Protein AF-A0A8S2TH81-F1 (afdb_monomer)

Radius of gyration: 26.14 Å; Cα contacts (8 Å, |Δi|>4): 36; chains: 1; bounding box: 53×35×82 Å

Secondary structure (DSSP, 8-state):
---SPPPHHHHHHHHHHHHHHHHHHHHHHT-TTEEEEEPTTSS-EEEEEHHHHHHHHHHHHHHHT-PPP--SS--TTHHHHHHHHHHHHHHHHHHHHTT-

Mean predicted aligned error: 14.19 Å

Organism: NCBI:txid1234261

Solvent-accessible surface area (backbone atoms only — not comparable to full-atom values): 6132 Å² total; per-residue (Å²): 131,87,90,64,85,74,52,71,69,57,50,55,49,53,55,50,53,53,52,49,53,56,50,52,52,53,51,48,72,76,32,78,58,55,37,81,42,76,42,95,90,52,99,50,70,49,80,44,50,38,67,62,51,50,51,53,51,51,53,49,24,67,76,68,70,62,71,74,84,75,79,85,74,71,57,87,59,49,62,58,50,51,51,53,50,52,53,52,50,53,54,51,53,52,50,60,68,73,75,113

Structure (mmCIF, N/CA/C/O backbone):
data_AF-A0A8S2TH81-F1
#
_entry.id   AF-A0A8S2TH81-F1
#
loop_
_atom_site.group_PDB
_atom_site.id
_atom_site.type_symbol
_atom_site.label_atom_id
_atom_site.label_alt_id
_atom_site.label_comp_id
_atom_site.label_asym_id
_atom_site.label_entity_id
_atom_site.label_seq_id
_atom_site.pdbx_PDB_ins_code
_atom_site.Cartn_x
_atom_site.Cartn_y
_atom_site.Cartn_z
_atom_site.occupancy
_atom_site.B_iso_or_equiv
_atom_site.auth_seq_id
_atom_site.auth_comp_id
_atom_site.auth_asym_id
_atom_site.auth_atom_id
_atom_site.pdbx_PDB_model_num
ATOM 1 N N . LEU A 1 1 ? 4.242 -14.355 -32.873 1.00 48.25 1 LEU A N 1
ATOM 2 C CA . LEU A 1 1 ? 5.298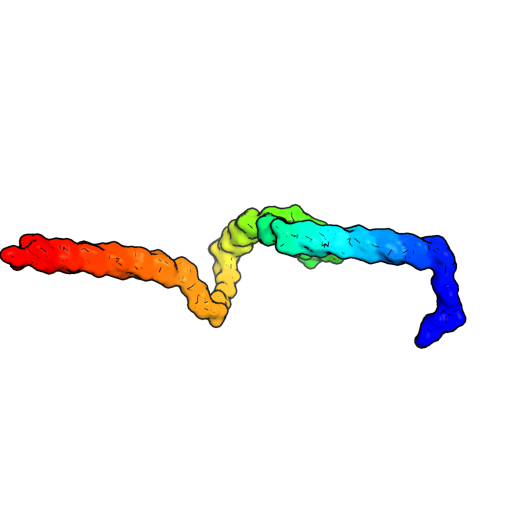 -15.348 -32.553 1.00 48.25 1 LEU A CA 1
ATOM 3 C C . LEU A 1 1 ? 6.664 -14.724 -32.822 1.00 48.25 1 LEU A C 1
ATOM 5 O O . LEU A 1 1 ? 6.982 -14.454 -33.972 1.00 48.25 1 LEU A O 1
ATOM 9 N N . TYR A 1 2 ? 7.424 -14.404 -31.773 1.00 59.06 2 TYR A N 1
ATOM 10 C CA . TYR A 1 2 ? 8.723 -13.728 -31.872 1.00 59.06 2 TYR A CA 1
ATOM 11 C C . TYR A 1 2 ? 9.752 -14.641 -32.567 1.00 59.06 2 TYR A C 1
ATOM 13 O O . TYR A 1 2 ? 10.234 -15.600 -31.976 1.00 59.06 2 TYR A O 1
ATOM 21 N N . LYS A 1 3 ? 10.055 -14.376 -33.846 1.00 62.91 3 LYS A N 1
ATOM 22 C CA . LYS A 1 3 ? 10.840 -15.262 -34.735 1.00 62.91 3 LYS A CA 1
ATOM 23 C C . LYS A 1 3 ? 12.370 -15.189 -34.571 1.00 62.91 3 LYS A C 1
ATOM 25 O O . LYS A 1 3 ? 13.083 -15.801 -35.359 1.00 62.91 3 LYS A O 1
ATOM 30 N N . LYS A 1 4 ? 12.908 -14.464 -33.586 1.00 72.56 4 LYS A N 1
ATOM 31 C CA . LYS A 1 4 ? 14.359 -14.429 -33.321 1.00 72.56 4 LYS A CA 1
ATOM 32 C C . LYS A 1 4 ? 14.631 -14.690 -31.838 1.00 72.56 4 LYS A C 1
ATOM 34 O O . LYS A 1 4 ? 14.017 -14.018 -31.008 1.00 72.56 4 LYS A O 1
ATOM 39 N N . PRO A 1 5 ? 15.526 -15.633 -31.488 1.00 73.44 5 PRO A N 1
ATOM 40 C CA . PRO A 1 5 ? 15.911 -15.843 -30.100 1.00 73.44 5 PRO A CA 1
ATOM 41 C C . PRO A 1 5 ? 16.533 -14.558 -29.536 1.00 73.44 5 PRO A C 1
ATOM 43 O O . PRO A 1 5 ? 17.363 -13.917 -30.184 1.00 73.44 5 PRO A O 1
ATOM 46 N N . LEU A 1 6 ? 16.104 -14.163 -28.333 1.00 75.38 6 LEU A N 1
ATOM 47 C CA . LEU A 1 6 ? 16.692 -13.040 -27.601 1.00 75.38 6 LEU A CA 1
ATOM 48 C C . LEU A 1 6 ? 18.193 -13.280 -27.421 1.00 75.38 6 LEU A C 1
ATOM 50 O O . LEU A 1 6 ? 18.615 -14.382 -27.077 1.00 75.38 6 LEU A O 1
ATOM 54 N N . SER A 1 7 ? 19.003 -12.235 -27.601 1.00 87.81 7 SER A N 1
ATOM 55 C CA . SER A 1 7 ? 20.435 -12.347 -27.327 1.00 87.81 7 SER A CA 1
ATOM 56 C C . SER A 1 7 ? 20.663 -12.778 -25.874 1.00 87.81 7 SER A C 1
ATOM 58 O O . SER A 1 7 ? 19.948 -12.353 -24.959 1.00 87.81 7 SER A O 1
ATOM 60 N N . ASN A 1 8 ? 21.701 -13.585 -25.633 1.00 87.31 8 ASN A N 1
ATOM 61 C CA . ASN A 1 8 ? 22.036 -14.075 -24.290 1.00 87.31 8 ASN A CA 1
ATOM 62 C C . ASN A 1 8 ? 22.157 -12.939 -23.256 1.00 87.31 8 ASN A C 1
ATOM 64 O O . ASN A 1 8 ? 21.804 -13.110 -22.088 1.00 87.31 8 ASN A O 1
ATOM 68 N N . LYS A 1 9 ? 22.618 -11.754 -23.682 1.00 90.69 9 LYS A N 1
ATOM 69 C CA . LYS A 1 9 ? 22.712 -10.552 -22.841 1.00 90.69 9 LYS A CA 1
ATOM 70 C C . LYS A 1 9 ? 21.332 -10.034 -22.418 1.00 90.69 9 LYS A C 1
ATOM 72 O O . LYS A 1 9 ? 21.135 -9.759 -21.234 1.00 90.69 9 LYS A O 1
ATOM 77 N N . LEU A 1 10 ? 20.386 -9.931 -23.353 1.00 89.75 10 LEU A N 1
ATOM 78 C CA . LEU A 1 10 ? 19.018 -9.485 -23.065 1.00 89.75 10 LEU A CA 1
ATOM 79 C C . LEU A 1 10 ? 18.276 -10.497 -22.189 1.00 89.75 10 LEU A C 1
ATOM 81 O O . LEU A 1 10 ? 17.649 -10.103 -21.210 1.00 89.75 10 LEU A O 1
ATOM 85 N N . TYR A 1 11 ? 18.442 -11.794 -22.455 1.00 90.00 11 TYR A N 1
ATOM 86 C CA . TYR A 1 11 ? 17.870 -12.849 -21.617 1.00 90.00 11 TYR A CA 1
ATOM 87 C C . TYR A 1 11 ? 18.377 -12.777 -20.165 1.00 90.00 11 TYR A C 1
ATOM 89 O O . TYR A 1 11 ? 17.592 -12.783 -19.214 1.00 90.00 11 TYR A O 1
ATOM 97 N N . ARG A 1 12 ? 19.697 -12.632 -19.970 1.00 92.44 12 ARG A N 1
ATOM 98 C CA . ARG A 1 12 ? 20.292 -12.468 -18.631 1.00 92.44 12 ARG A CA 1
ATOM 99 C C . ARG A 1 12 ? 19.804 -11.197 -17.932 1.00 92.44 12 ARG A C 1
ATOM 101 O O . ARG A 1 12 ? 19.619 -11.219 -16.716 1.00 92.44 12 ARG A O 1
ATOM 108 N N . ARG A 1 13 ? 19.604 -10.096 -18.666 1.00 93.19 13 ARG A N 1
ATOM 109 C CA . ARG A 1 13 ? 19.036 -8.853 -18.121 1.00 93.19 13 ARG A CA 1
ATOM 110 C C . ARG A 1 13 ? 17.597 -9.064 -17.649 1.00 93.19 13 ARG A C 1
ATOM 112 O O . ARG A 1 13 ? 17.345 -8.854 -16.467 1.00 93.19 13 ARG A O 1
ATOM 119 N N . ALA A 1 14 ? 16.723 -9.586 -18.508 1.00 91.94 14 ALA A N 1
ATOM 120 C CA . ALA A 1 14 ? 15.326 -9.860 -18.169 1.00 91.94 14 ALA A CA 1
ATOM 121 C C . ALA A 1 14 ? 15.202 -10.784 -16.945 1.00 91.94 14 ALA A C 1
ATOM 123 O O . ALA A 1 14 ? 14.427 -10.521 -16.029 1.00 91.94 14 ALA A O 1
ATOM 124 N N . ARG A 1 15 ? 16.037 -11.831 -16.860 1.00 94.69 15 ARG A N 1
ATOM 125 C CA . ARG A 1 15 ? 16.053 -12.735 -15.698 1.00 94.69 15 ARG A CA 1
ATOM 126 C C . ARG A 1 15 ? 16.471 -12.032 -14.400 1.00 94.69 15 ARG A C 1
ATOM 128 O O . ARG A 1 15 ? 15.966 -12.391 -13.337 1.00 94.69 15 ARG A O 1
ATOM 135 N N . ARG A 1 16 ? 17.402 -11.071 -14.452 1.00 94.38 16 ARG A N 1
ATOM 136 C CA . ARG A 1 16 ? 17.814 -10.288 -13.270 1.00 94.38 16 ARG A CA 1
ATOM 137 C C . ARG A 1 16 ? 16.702 -9.352 -12.811 1.00 94.38 16 ARG A C 1
ATOM 139 O O . ARG A 1 16 ? 16.377 -9.374 -11.628 1.00 94.38 16 ARG A O 1
ATOM 146 N N . GLU A 1 17 ? 16.098 -8.616 -13.739 1.00 94.69 17 GLU A N 1
ATOM 147 C CA . GLU A 1 17 ? 14.976 -7.712 -13.453 1.00 94.69 17 GLU A CA 1
ATOM 148 C C . GLU A 1 17 ? 13.790 -8.492 -12.866 1.00 94.69 17 GLU A C 1
ATOM 150 O O . GLU A 1 17 ? 13.288 -8.149 -11.799 1.00 94.69 17 GLU A O 1
ATOM 155 N N . TYR A 1 18 ? 13.437 -9.642 -13.452 1.00 95.12 18 TYR A N 1
ATOM 156 C CA . TYR A 1 18 ? 12.394 -10.520 -12.913 1.00 95.12 18 TYR A CA 1
ATOM 157 C C . TYR A 1 18 ? 12.672 -10.969 -11.469 1.00 95.12 18 TYR A C 1
ATOM 159 O O . TYR A 1 18 ? 11.784 -10.946 -10.615 1.00 95.12 18 TYR A O 1
ATOM 167 N N . LYS A 1 19 ? 13.918 -11.361 -11.163 1.00 95.25 19 LYS A N 1
ATOM 168 C CA . LYS A 1 19 ? 14.304 -11.741 -9.795 1.00 95.25 19 LYS A CA 1
ATOM 169 C C . LYS A 1 19 ? 14.184 -10.570 -8.819 1.00 95.25 19 LYS A C 1
ATOM 171 O O . LYS A 1 19 ? 13.789 -10.797 -7.678 1.00 95.25 19 LYS A O 1
ATOM 176 N N . GLN A 1 20 ? 14.531 -9.354 -9.237 1.00 93.44 20 GLN A N 1
ATOM 177 C CA . GLN A 1 20 ? 14.380 -8.155 -8.408 1.00 93.44 20 GLN A CA 1
ATOM 178 C C . GLN A 1 20 ? 12.905 -7.872 -8.119 1.00 93.44 20 GLN A C 1
ATOM 180 O O . GLN A 1 20 ? 12.544 -7.741 -6.951 1.00 93.44 20 GLN A O 1
ATOM 185 N N . VAL A 1 21 ? 12.047 -7.906 -9.144 1.00 93.19 21 VAL A N 1
ATOM 186 C CA . VAL A 1 21 ? 10.592 -7.745 -8.987 1.00 93.19 21 VAL A CA 1
ATOM 187 C C . VAL A 1 21 ? 10.034 -8.775 -8.007 1.00 93.19 21 VAL A C 1
ATOM 189 O O . VAL A 1 21 ? 9.319 -8.418 -7.075 1.00 93.19 21 VAL A O 1
ATOM 192 N N . LYS A 1 22 ? 10.415 -10.052 -8.140 1.00 95.19 22 LYS A N 1
ATOM 193 C CA . LYS A 1 22 ? 9.956 -11.104 -7.220 1.00 95.19 22 LYS A CA 1
ATOM 194 C C . LYS A 1 22 ? 10.411 -10.898 -5.777 1.00 95.19 22 LYS A C 1
ATOM 196 O O . LYS A 1 22 ? 9.657 -11.223 -4.864 1.00 95.19 22 LYS A O 1
ATOM 201 N N . LYS A 1 23 ? 11.624 -10.386 -5.555 1.00 93.00 23 LYS A N 1
ATOM 202 C CA . LYS A 1 23 ? 12.100 -10.053 -4.205 1.00 93.00 23 LYS A CA 1
ATOM 203 C C . LYS A 1 23 ? 11.299 -8.903 -3.601 1.00 93.00 23 LYS A C 1
ATOM 205 O O . LYS A 1 23 ? 10.874 -9.018 -2.459 1.00 93.00 23 LYS A O 1
ATOM 210 N N . LEU A 1 24 ? 11.058 -7.850 -4.378 1.00 89.12 24 LEU A N 1
ATOM 211 C CA . LEU A 1 24 ? 10.296 -6.685 -3.937 1.00 89.12 24 LEU A CA 1
ATOM 212 C C . LEU A 1 24 ? 8.840 -7.051 -3.618 1.00 89.12 24 LEU A C 1
ATOM 214 O O . LEU A 1 24 ? 8.348 -6.695 -2.556 1.00 89.12 24 LEU A O 1
ATOM 218 N N . GLN A 1 25 ? 8.194 -7.858 -4.465 1.00 88.69 25 GLN A N 1
ATOM 219 C CA . GLN A 1 25 ? 6.850 -8.386 -4.196 1.00 88.69 25 GLN A CA 1
ATOM 220 C C . GLN A 1 25 ? 6.784 -9.147 -2.867 1.00 88.69 25 GLN A C 1
ATOM 222 O O . GLN A 1 25 ? 5.879 -8.914 -2.076 1.00 88.69 25 GLN A O 1
ATOM 227 N N . LYS A 1 26 ? 7.752 -10.035 -2.599 1.00 93.44 26 LYS A N 1
ATOM 228 C CA . LYS A 1 26 ? 7.806 -10.777 -1.329 1.00 93.44 26 LYS A CA 1
ATOM 229 C C . LYS A 1 26 ? 8.015 -9.858 -0.127 1.00 93.44 26 LYS A C 1
ATOM 231 O O . LYS A 1 26 ? 7.377 -10.068 0.895 1.00 93.44 26 LYS A O 1
ATOM 236 N N . PHE A 1 27 ? 8.891 -8.863 -0.256 1.00 90.06 27 PHE A N 1
ATOM 237 C CA . PHE A 1 27 ? 9.160 -7.894 0.804 1.00 90.06 27 PHE A CA 1
ATOM 238 C C . PHE A 1 27 ? 7.907 -7.087 1.165 1.00 90.06 27 PHE A C 1
ATOM 240 O O . PHE A 1 27 ? 7.530 -7.052 2.332 1.00 90.06 27 PHE A O 1
ATOM 247 N N . LEU A 1 28 ? 7.221 -6.522 0.169 1.00 87.19 28 LEU A N 1
ATOM 248 C CA . LEU A 1 28 ? 5.986 -5.765 0.393 1.00 87.19 28 LEU A CA 1
ATOM 249 C C . LEU A 1 28 ? 4.885 -6.640 0.996 1.00 87.19 28 LEU A C 1
ATOM 251 O O . LEU A 1 28 ? 4.180 -6.212 1.897 1.00 87.19 28 LEU A O 1
ATOM 255 N N . HIS A 1 29 ? 4.787 -7.903 0.576 1.00 86.88 29 HIS A N 1
ATOM 256 C CA . HIS A 1 29 ? 3.816 -8.830 1.157 1.00 86.88 29 HIS A CA 1
ATOM 257 C C . HIS A 1 29 ? 4.062 -9.105 2.651 1.00 86.88 29 HIS A C 1
ATOM 259 O O . HIS A 1 29 ? 3.124 -9.377 3.388 1.00 86.88 29 HIS A O 1
ATOM 265 N N . SER A 1 30 ? 5.317 -9.030 3.107 1.00 91.81 30 SER A N 1
ATOM 266 C CA . SER A 1 30 ? 5.671 -9.165 4.528 1.00 91.81 30 SER A CA 1
ATOM 267 C C . SER A 1 30 ? 5.572 -7.862 5.330 1.00 91.81 30 SER A C 1
ATOM 269 O O . SER A 1 30 ? 5.805 -7.881 6.536 1.00 91.81 30 SER A O 1
ATOM 271 N N . ARG A 1 31 ? 5.282 -6.736 4.672 1.00 90.19 31 ARG A N 1
ATOM 272 C CA . ARG A 1 31 ? 5.303 -5.386 5.248 1.00 90.19 31 ARG A CA 1
ATOM 273 C C . ARG A 1 31 ? 4.010 -4.645 4.894 1.00 90.19 31 ARG A C 1
ATOM 275 O O . ARG A 1 31 ? 4.036 -3.765 4.036 1.00 90.19 31 ARG A O 1
ATOM 282 N N . PRO A 1 32 ? 2.874 -5.020 5.515 1.00 85.56 32 PRO A N 1
ATOM 283 C CA . PRO A 1 32 ? 1.587 -4.366 5.265 1.00 85.56 32 PRO A CA 1
ATOM 284 C C . PRO A 1 32 ? 1.565 -2.902 5.730 1.00 85.56 32 PRO A C 1
ATOM 286 O O . PRO A 1 32 ? 0.706 -2.141 5.308 1.00 85.56 32 PRO A O 1
ATOM 289 N N . ASP A 1 33 ? 2.529 -2.508 6.563 1.00 90.94 33 ASP A N 1
ATOM 290 C CA . ASP A 1 33 ? 2.781 -1.133 6.986 1.00 90.94 33 ASP A CA 1
ATOM 291 C C . 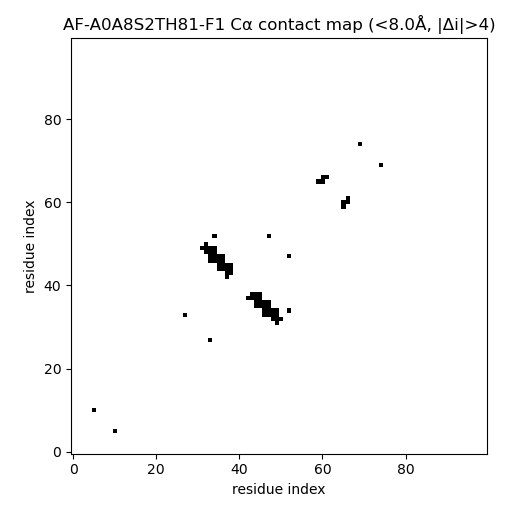ASP A 1 33 ? 3.305 -0.234 5.855 1.00 90.94 33 ASP A C 1
ATOM 293 O O . ASP A 1 33 ? 3.334 0.979 6.007 1.00 90.94 33 ASP A O 1
ATOM 297 N N . ILE A 1 34 ? 3.718 -0.796 4.715 1.00 90.88 34 ILE A N 1
ATOM 298 C CA . ILE A 1 34 ? 4.279 -0.043 3.592 1.00 90.88 34 ILE A CA 1
ATOM 299 C C . ILE A 1 34 ? 3.288 -0.015 2.425 1.00 90.88 34 ILE A C 1
ATOM 301 O O . ILE A 1 34 ? 2.942 -1.062 1.871 1.00 90.88 34 ILE A O 1
ATOM 305 N N . ILE A 1 35 ? 2.915 1.183 1.968 1.00 85.94 35 ILE A N 1
ATOM 306 C CA . ILE A 1 35 ? 2.051 1.389 0.800 1.00 85.94 35 ILE A CA 1
ATOM 307 C C . ILE A 1 35 ? 2.850 1.987 -0.362 1.00 85.94 35 ILE A C 1
ATOM 309 O O . ILE A 1 35 ? 3.641 2.920 -0.209 1.00 85.94 35 ILE A O 1
ATOM 313 N N . LEU A 1 36 ? 2.620 1.447 -1.562 1.00 88.19 36 LEU A N 1
ATOM 314 C CA . LEU A 1 36 ? 3.044 2.063 -2.817 1.00 88.19 36 LEU A CA 1
ATOM 315 C C . LEU A 1 36 ? 1.953 3.010 -3.304 1.00 88.19 36 LEU A C 1
ATOM 317 O O . LEU A 1 36 ? 0.880 2.568 -3.712 1.00 88.19 36 LEU A O 1
ATOM 321 N N . CYS A 1 37 ? 2.254 4.300 -3.304 1.00 86.19 37 CYS A N 1
ATOM 322 C CA . CYS A 1 37 ? 1.325 5.335 -3.727 1.00 86.19 37 CYS A CA 1
ATOM 323 C C . CYS A 1 37 ? 1.667 5.805 -5.139 1.00 86.19 37 CYS A C 1
ATOM 325 O O . CYS A 1 37 ? 2.832 6.059 -5.457 1.00 86.19 37 CYS A O 1
ATOM 327 N N . GLN A 1 38 ? 0.653 5.925 -5.994 1.00 87.25 38 GLN A N 1
ATOM 328 C CA . GLN A 1 38 ? 0.817 6.521 -7.315 1.00 87.25 38 GLN A CA 1
ATOM 329 C C . GLN A 1 38 ? 0.898 8.043 -7.184 1.00 87.25 38 GLN A C 1
ATOM 331 O O . GLN A 1 38 ? 0.198 8.648 -6.378 1.00 87.2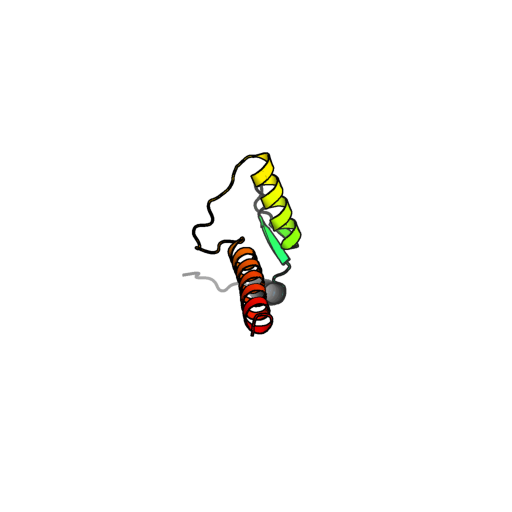5 38 GLN A O 1
ATOM 336 N N . ILE A 1 39 ? 1.759 8.670 -7.979 1.00 87.69 39 ILE A N 1
ATOM 337 C CA . ILE A 1 39 ? 1.835 10.128 -8.049 1.00 87.69 39 ILE A CA 1
ATOM 338 C C . ILE A 1 39 ? 0.776 10.616 -9.044 1.00 87.69 39 ILE A C 1
ATOM 340 O O . ILE A 1 39 ? 0.875 10.306 -10.228 1.00 87.69 39 ILE A O 1
ATOM 344 N N . ASP A 1 40 ? -0.176 11.438 -8.602 1.00 79.75 40 ASP A N 1
ATOM 345 C CA . ASP A 1 40 ? -1.355 11.858 -9.388 1.00 79.75 40 ASP A CA 1
ATOM 346 C C . ASP A 1 40 ? -1.064 12.354 -10.814 1.00 79.75 40 ASP A C 1
ATOM 348 O O . ASP A 1 40 ? -1.863 12.163 -11.727 1.00 79.75 40 ASP A O 1
ATOM 352 N N . LYS A 1 41 ? 0.085 13.010 -11.026 1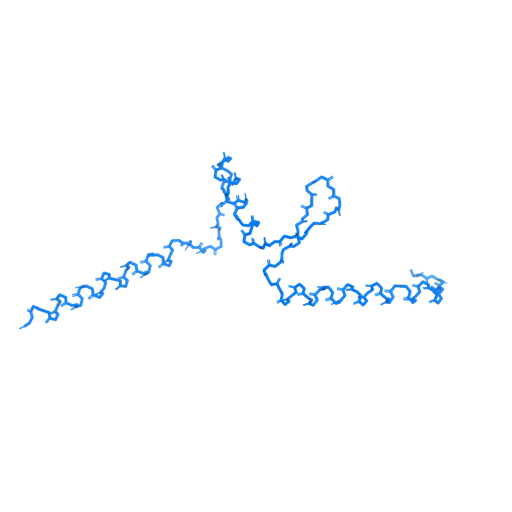.00 85.44 41 LYS A N 1
ATOM 353 C CA . LYS A 1 41 ? 0.458 13.631 -12.311 1.00 85.44 41 LYS A CA 1
ATOM 354 C C . LYS A 1 41 ? 1.641 12.962 -13.007 1.00 85.44 41 LYS A C 1
ATOM 356 O O . LYS A 1 41 ? 2.170 13.519 -13.969 1.00 85.44 41 LYS A O 1
ATOM 361 N N . SER A 1 42 ? 2.102 11.805 -12.532 1.00 83.81 42 SER A N 1
ATOM 362 C CA . SER A 1 42 ? 3.228 11.108 -13.158 1.00 83.81 42 SER A CA 1
ATOM 363 C C . SER A 1 42 ? 3.044 9.594 -13.161 1.00 83.81 42 SER A C 1
ATOM 365 O O . SER A 1 42 ? 2.271 9.033 -12.395 1.00 83.81 42 SER A O 1
ATOM 367 N N . SER A 1 43 ? 3.799 8.904 -14.011 1.00 85.50 43 SER A N 1
ATOM 368 C CA . SER A 1 43 ? 3.869 7.438 -14.009 1.00 85.50 43 SER A CA 1
ATOM 369 C C . SER A 1 43 ? 4.715 6.869 -12.858 1.00 85.50 43 SER A C 1
ATOM 371 O O . SER A 1 43 ? 5.004 5.673 -12.839 1.00 85.50 43 SER A O 1
ATOM 373 N N . GLY A 1 44 ? 5.158 7.723 -11.929 1.00 87.94 44 GLY A N 1
ATOM 374 C CA . GLY A 1 44 ? 5.975 7.352 -10.785 1.00 87.94 44 GLY A CA 1
ATOM 375 C C . GLY A 1 44 ? 5.159 6.868 -9.590 1.00 87.94 44 GLY A C 1
ATOM 376 O O . GLY A 1 44 ? 3.985 7.201 -9.424 1.00 87.94 44 GLY A O 1
ATOM 377 N N . PHE A 1 45 ? 5.839 6.114 -8.732 1.00 88.81 45 PHE A N 1
ATOM 378 C CA . PHE A 1 45 ? 5.333 5.670 -7.441 1.00 88.81 45 PHE A CA 1
ATOM 379 C C . PHE A 1 45 ? 6.284 6.131 -6.345 1.00 88.81 45 PHE A C 1
ATOM 381 O O . PHE A 1 45 ? 7.500 6.168 -6.555 1.00 88.81 45 PHE A O 1
ATOM 388 N N . TYR A 1 46 ? 5.733 6.436 -5.178 1.00 89.50 46 TYR A N 1
ATOM 389 C CA . TYR A 1 46 ? 6.503 6.642 -3.959 1.00 89.50 46 TYR A CA 1
ATOM 390 C C . TYR A 1 46 ? 6.098 5.619 -2.899 1.00 89.50 46 TYR A C 1
ATOM 392 O O . TYR A 1 46 ? 5.063 4.958 -3.007 1.00 89.50 46 TYR A O 1
ATOM 400 N N . ILE A 1 47 ? 6.972 5.446 -1.914 1.00 89.75 47 ILE A N 1
ATOM 401 C CA . ILE A 1 47 ? 6.762 4.547 -0.784 1.00 89.75 47 ILE A CA 1
ATOM 402 C C . ILE A 1 47 ? 6.428 5.415 0.421 1.00 89.75 47 ILE A C 1
ATOM 404 O O . ILE A 1 47 ? 7.144 6.381 0.678 1.00 89.75 47 ILE A O 1
ATOM 408 N N . GLU A 1 48 ? 5.376 5.057 1.142 1.00 90.69 48 GLU A N 1
ATOM 409 C CA . GLU A 1 48 ? 4.966 5.724 2.375 1.00 90.69 48 GLU A CA 1
ATOM 410 C C . GLU A 1 48 ? 4.456 4.679 3.373 1.00 90.69 48 GLU A C 1
ATOM 412 O O . GLU A 1 48 ? 4.113 3.552 3.003 1.00 90.69 48 GLU A O 1
ATOM 417 N N . ASP A 1 49 ? 4.425 5.057 4.643 1.00 91.38 49 ASP A N 1
ATOM 418 C CA . ASP A 1 49 ? 3.768 4.292 5.693 1.00 91.38 49 ASP A CA 1
ATOM 419 C C . ASP A 1 49 ? 2.232 4.325 5.544 1.00 91.38 49 ASP A C 1
ATOM 421 O O . ASP A 1 49 ? 1.637 5.357 5.211 1.00 91.38 49 ASP A O 1
ATOM 425 N N . ALA A 1 50 ? 1.591 3.182 5.794 1.00 87.38 50 ALA A N 1
ATOM 426 C CA . ALA A 1 50 ? 0.155 2.989 5.629 1.00 87.38 50 ALA A CA 1
ATOM 427 C C . ALA A 1 50 ? -0.668 3.946 6.494 1.00 87.38 50 ALA A C 1
ATOM 429 O O . ALA A 1 50 ? -1.582 4.605 5.997 1.00 87.38 50 ALA A O 1
ATOM 430 N N . HIS A 1 51 ? -0.294 4.078 7.766 1.00 87.25 51 HIS A N 1
ATOM 431 C CA . HIS A 1 51 ? -1.003 4.927 8.715 1.00 87.25 51 HIS A CA 1
ATOM 432 C C . HIS A 1 51 ? -0.917 6.405 8.316 1.00 87.25 51 HIS A C 1
ATOM 434 O O . HIS A 1 51 ? -1.899 7.144 8.386 1.00 87.25 51 HIS A O 1
ATOM 440 N N . THR A 1 52 ? 0.244 6.826 7.817 1.00 89.75 52 THR A N 1
ATOM 441 C CA . THR A 1 52 ? 0.449 8.188 7.306 1.00 89.75 52 THR A CA 1
ATOM 442 C C . THR A 1 52 ? -0.453 8.495 6.105 1.00 89.75 52 THR A C 1
ATOM 444 O O . THR A 1 52 ? -0.989 9.601 6.001 1.00 89.75 52 THR A O 1
ATOM 447 N N . ILE A 1 53 ? -0.640 7.536 5.194 1.00 88.19 53 ILE A N 1
ATOM 448 C CA . ILE A 1 53 ? -1.546 7.690 4.047 1.00 88.19 53 ILE A CA 1
ATOM 449 C C . ILE A 1 53 ? -3.004 7.760 4.493 1.00 88.19 53 ILE A C 1
ATOM 451 O O . ILE A 1 53 ? -3.732 8.634 4.022 1.00 88.19 53 ILE A O 1
ATOM 455 N N . GLU A 1 54 ? -3.417 6.892 5.415 1.00 86.06 54 GLU A N 1
ATOM 456 C CA . GLU A 1 54 ? -4.767 6.920 5.982 1.00 86.06 54 GLU A CA 1
ATOM 457 C C . GLU A 1 54 ? -5.068 8.276 6.624 1.00 86.06 54 GLU A C 1
ATOM 459 O O . GLU A 1 54 ? -6.081 8.890 6.297 1.00 86.06 54 GLU A O 1
ATOM 464 N N . LEU A 1 55 ? -4.165 8.792 7.465 1.00 88.25 55 LEU A N 1
ATOM 465 C CA . LEU A 1 55 ? -4.317 10.107 8.092 1.00 88.25 55 LEU A CA 1
ATOM 466 C C . LEU A 1 55 ? -4.481 11.226 7.059 1.00 88.25 55 LEU A C 1
ATOM 468 O O . LEU A 1 55 ? -5.436 11.994 7.146 1.00 88.25 55 LEU A O 1
ATOM 472 N N . LYS A 1 56 ? -3.607 11.285 6.045 1.00 88.00 56 LYS A N 1
ATOM 473 C CA . LYS A 1 56 ? -3.709 12.286 4.967 1.00 88.00 56 LYS A CA 1
ATOM 474 C C . LYS A 1 56 ? -5.042 12.181 4.221 1.00 88.00 56 LYS A C 1
ATOM 476 O O . LYS A 1 56 ? -5.636 13.203 3.880 1.00 88.00 56 LYS A O 1
ATOM 481 N N . ALA A 1 57 ? -5.520 10.962 3.966 1.00 84.44 57 ALA A N 1
ATOM 482 C CA . ALA A 1 57 ? -6.811 10.742 3.324 1.00 84.44 57 ALA A CA 1
ATOM 483 C C . ALA A 1 57 ? -7.968 11.234 4.209 1.00 84.44 57 ALA A C 1
ATOM 485 O O . ALA A 1 57 ? -8.825 11.970 3.720 1.00 84.44 57 ALA A O 1
ATOM 486 N N . TYR A 1 58 ? -7.962 10.907 5.505 1.00 84.69 58 TYR A N 1
ATOM 487 C CA . TYR A 1 58 ? -8.957 11.394 6.464 1.00 84.69 58 TYR A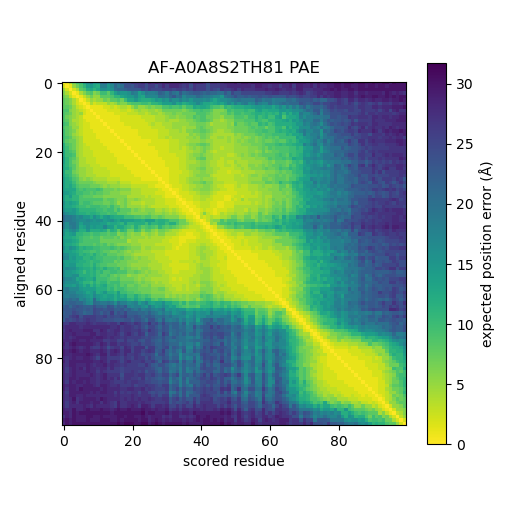 CA 1
ATOM 488 C C . TYR A 1 58 ? -8.966 12.922 6.564 1.00 84.69 58 TYR A C 1
ATOM 490 O O . TYR A 1 58 ? -10.033 13.530 6.491 1.00 84.69 58 TYR A O 1
ATOM 498 N N . GLU A 1 59 ? -7.799 13.556 6.684 1.00 86.75 59 GLU A N 1
ATOM 499 C CA . GLU A 1 59 ? -7.670 15.018 6.722 1.00 86.75 59 GLU A CA 1
ATOM 500 C C . GLU A 1 59 ? -8.206 15.668 5.440 1.00 86.75 59 GLU A C 1
ATOM 502 O O . GLU A 1 59 ? -8.940 16.662 5.488 1.00 86.75 59 GLU A O 1
ATOM 507 N N . TYR A 1 60 ? -7.891 15.092 4.280 1.00 84.25 60 TYR A N 1
ATOM 508 C CA . TYR A 1 60 ? -8.402 15.579 3.004 1.00 84.25 60 TYR A CA 1
ATOM 509 C C . TYR A 1 60 ? -9.927 15.446 2.913 1.00 84.25 60 TYR A C 1
ATOM 511 O O . TYR A 1 60 ? -10.607 16.412 2.566 1.00 84.25 60 TYR A O 1
ATOM 519 N N . MET A 1 61 ? -10.491 14.289 3.273 1.00 82.38 61 MET A N 1
ATOM 520 C CA . MET A 1 61 ? -11.945 14.083 3.304 1.00 82.38 61 MET A CA 1
ATOM 521 C C . MET A 1 61 ? -12.629 15.062 4.262 1.00 82.38 61 MET A C 1
ATOM 523 O O . MET A 1 61 ? -13.644 15.658 3.902 1.00 82.38 61 MET A O 1
ATOM 527 N N . ALA A 1 62 ? -12.044 15.286 5.441 1.00 82.69 62 ALA A N 1
ATOM 528 C CA . ALA A 1 62 ? -12.580 16.202 6.440 1.00 82.69 62 ALA A CA 1
ATOM 529 C C . ALA A 1 62 ? -12.574 17.663 5.975 1.00 82.69 62 ALA A C 1
ATOM 531 O O . ALA A 1 62 ? -13.544 18.385 6.192 1.00 82.69 62 ALA A O 1
ATOM 532 N N . THR A 1 63 ? -11.506 18.099 5.305 1.00 86.69 63 THR A N 1
ATOM 533 C CA . THR A 1 63 ? -11.379 19.479 4.807 1.00 86.69 63 THR A CA 1
ATOM 534 C C . THR A 1 63 ? -12.224 19.749 3.564 1.00 86.69 63 THR A C 1
ATOM 536 O O . THR A 1 63 ? -12.695 20.869 3.374 1.00 86.69 63 THR A O 1
ATOM 539 N N . THR A 1 64 ? -12.437 18.741 2.719 1.00 82.88 64 THR A N 1
ATOM 540 C CA . THR A 1 64 ? -13.161 18.887 1.445 1.00 82.88 64 THR A CA 1
ATOM 541 C C . THR A 1 64 ? -14.615 18.423 1.502 1.00 82.88 64 THR A C 1
ATOM 543 O O . THR A 1 64 ? -15.341 18.588 0.524 1.00 82.88 64 THR A O 1
ATOM 546 N N . ASN A 1 65 ? -15.054 17.851 2.630 1.00 78.06 65 ASN A N 1
ATOM 547 C CA . ASN A 1 65 ? -16.316 17.115 2.766 1.00 78.06 65 ASN A CA 1
ATOM 548 C C . ASN A 1 65 ? -16.483 15.978 1.736 1.00 78.06 65 ASN A C 1
ATOM 550 O O . ASN A 1 65 ? -17.602 15.541 1.468 1.00 78.06 65 ASN A O 1
ATOM 554 N N . ALA A 1 66 ? -15.385 15.476 1.168 1.00 73.62 66 ALA A N 1
ATOM 555 C CA . ALA A 1 66 ? -15.380 14.403 0.177 1.00 73.62 66 ALA A CA 1
ATOM 556 C C . ALA A 1 66 ? -15.422 13.014 0.839 1.00 73.62 66 ALA A C 1
ATOM 558 O O . ALA A 1 66 ? -14.611 12.142 0.531 1.00 73.62 66 ALA A O 1
ATOM 559 N N . TYR A 1 67 ? -16.339 12.811 1.785 1.00 68.62 67 TYR A N 1
ATOM 560 C CA . TYR A 1 67 ? -16.510 11.516 2.438 1.00 68.62 67 TYR A CA 1
ATOM 561 C C . TYR A 1 67 ? -17.061 10.501 1.438 1.00 68.62 67 TYR A C 1
ATOM 563 O O . TYR A 1 67 ? -18.104 10.723 0.822 1.00 68.62 67 TYR A O 1
ATOM 571 N N . GLN A 1 68 ? -16.371 9.373 1.295 1.00 63.84 68 GLN A N 1
ATOM 572 C CA . GLN A 1 68 ? -16.911 8.223 0.588 1.00 63.84 68 GLN A CA 1
ATOM 573 C C . GLN A 1 68 ? -17.668 7.350 1.590 1.00 63.84 68 GLN A C 1
ATOM 575 O O . GLN A 1 68 ? -17.137 6.997 2.642 1.00 63.84 68 GLN A O 1
ATOM 580 N N . GLU A 1 69 ? -18.920 7.020 1.279 1.00 60.19 69 GLU A N 1
ATOM 581 C CA . GLU A 1 69 ? -19.701 6.081 2.079 1.00 60.19 69 GLU A CA 1
ATOM 582 C C . GLU A 1 69 ? -19.035 4.695 2.031 1.00 60.19 69 GLU A C 1
ATOM 584 O O . GLU A 1 69 ? -18.875 4.097 0.964 1.00 60.19 69 GLU A O 1
ATOM 589 N N . ILE A 1 70 ? -18.611 4.210 3.199 1.00 58.03 70 ILE A N 1
ATOM 590 C CA . ILE A 1 70 ? -18.055 2.868 3.406 1.00 58.03 70 ILE A CA 1
ATOM 591 C C . ILE A 1 70 ? -19.226 1.880 3.290 1.00 58.03 70 ILE A C 1
ATOM 593 O O . ILE A 1 70 ? -20.029 1.729 4.210 1.00 58.03 70 ILE A O 1
ATOM 597 N N . THR A 1 71 ? -19.372 1.257 2.118 1.00 59.53 71 THR A N 1
ATOM 598 C CA . THR A 1 71 ? -20.484 0.333 1.788 1.00 59.53 71 THR A CA 1
ATOM 599 C C . THR A 1 71 ? -20.184 -1.122 2.143 1.00 59.53 71 THR A C 1
ATOM 601 O O . THR A 1 71 ? -21.055 -1.987 2.081 1.00 59.53 71 THR A O 1
ATOM 604 N N . ASP A 1 72 ? -18.963 -1.392 2.579 1.00 64.50 72 ASP A N 1
ATOM 605 C CA . ASP A 1 72 ? -18.420 -2.680 3.001 1.00 64.50 72 ASP A CA 1
ATOM 606 C C . ASP A 1 72 ? -18.990 -3.174 4.346 1.00 64.50 72 ASP A C 1
ATOM 608 O O . ASP A 1 72 ? -18.595 -4.222 4.854 1.00 64.50 72 ASP A O 1
ATOM 612 N N . GLY A 1 73 ? -19.971 -2.459 4.913 1.00 56.56 73 GLY A N 1
ATOM 613 C CA . GLY A 1 73 ? -20.713 -2.865 6.111 1.00 56.56 73 GLY A CA 1
ATOM 614 C C . GLY A 1 73 ? -19.895 -2.803 7.403 1.00 56.56 73 GLY A C 1
ATOM 615 O O . GLY A 1 73 ? -20.410 -3.110 8.481 1.00 56.56 73 GLY A O 1
ATOM 616 N N . HIS A 1 74 ? -18.631 -2.385 7.318 1.00 56.03 74 HIS A N 1
ATOM 617 C CA . HIS A 1 74 ? -17.755 -2.196 8.458 1.00 56.03 74 HIS A CA 1
ATOM 618 C C . HIS A 1 74 ? -18.045 -0.829 9.088 1.00 56.03 74 HIS A C 1
ATOM 620 O O . HIS A 1 74 ? -17.546 0.201 8.650 1.00 56.03 74 HIS A O 1
ATOM 626 N N . CYS A 1 75 ? -18.893 -0.798 10.117 1.00 63.69 75 CYS A N 1
ATOM 627 C CA . CYS A 1 75 ? -19.136 0.426 10.876 1.00 63.69 75 CYS A CA 1
ATOM 628 C C . CYS A 1 75 ? -17.991 0.623 11.888 1.00 63.69 75 CYS A C 1
ATOM 630 O O . CYS A 1 75 ? -17.897 -0.160 12.836 1.00 63.69 75 CYS A O 1
ATOM 632 N N . PRO A 1 76 ? -17.133 1.654 11.754 1.00 60.72 76 PRO A N 1
ATOM 633 C CA . PRO A 1 76 ? -16.031 1.896 12.692 1.00 60.72 76 PRO A CA 1
ATOM 634 C C . PRO A 1 76 ? -16.516 2.198 14.121 1.00 60.72 76 PRO A C 1
ATOM 636 O O . PRO A 1 76 ? -15.781 2.021 15.086 1.00 60.72 76 PRO A O 1
ATOM 639 N N . LEU A 1 77 ? -17.785 2.586 14.287 1.00 72.50 77 LEU A N 1
ATOM 640 C CA . LEU A 1 77 ? -18.416 2.772 15.596 1.00 72.50 77 LEU A CA 1
ATOM 641 C C . LEU A 1 77 ? -18.986 1.475 16.190 1.00 72.50 77 LEU A C 1
ATOM 643 O O . LEU A 1 77 ? -19.423 1.483 17.340 1.00 72.50 77 LEU A O 1
ATOM 647 N N . ALA A 1 78 ? -18.988 0.360 15.452 1.00 77.06 78 ALA A N 1
ATOM 648 C CA . ALA A 1 78 ? -19.553 -0.901 15.926 1.00 77.06 78 ALA A CA 1
ATOM 649 C C . ALA A 1 78 ? -18.774 -1.484 17.112 1.00 77.06 78 ALA A C 1
ATOM 651 O O . ALA A 1 78 ? -19.393 -2.016 18.032 1.00 77.06 78 ALA A O 1
ATOM 652 N N . GLU A 1 79 ? -17.443 -1.368 17.135 1.00 75.56 79 GLU A N 1
ATOM 653 C CA . GLU A 1 79 ? -16.640 -1.804 18.288 1.00 75.56 79 GLU A CA 1
ATOM 654 C C . GLU A 1 79 ? -16.876 -0.925 19.518 1.00 75.56 79 GLU A C 1
ATOM 656 O O . GLU A 1 79 ? -17.052 -1.445 20.623 1.00 75.56 79 GLU A O 1
ATOM 661 N N . ASN A 1 80 ? -16.973 0.393 19.328 1.00 79.94 80 ASN A N 1
ATOM 662 C CA . ASN A 1 80 ? -17.315 1.325 20.405 1.00 79.94 80 ASN A CA 1
ATOM 663 C C . ASN A 1 80 ? -18.704 1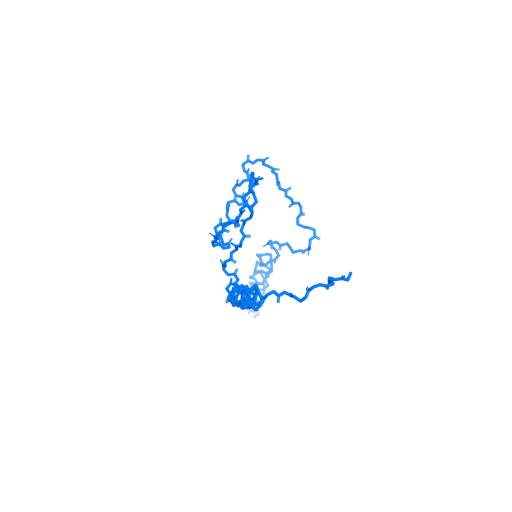.015 20.975 1.00 79.94 80 ASN A C 1
ATOM 665 O O . ASN A 1 80 ? -18.871 0.934 22.191 1.00 79.94 80 ASN A O 1
ATOM 669 N N . LEU A 1 81 ? -19.687 0.759 20.107 1.00 82.56 81 LEU A N 1
ATOM 670 C CA . LEU A 1 81 ? -21.035 0.373 20.514 1.00 82.56 81 LEU A CA 1
ATOM 671 C C . LEU A 1 81 ? -21.029 -0.941 21.307 1.00 82.56 81 LEU A C 1
ATOM 673 O O . LEU A 1 81 ? -21.618 -0.992 22.384 1.00 82.56 81 LEU A O 1
ATOM 677 N N . ARG A 1 82 ? -20.327 -1.977 20.827 1.00 84.06 82 ARG A N 1
ATOM 678 C CA . ARG A 1 82 ? -20.189 -3.257 21.548 1.00 84.06 82 ARG A CA 1
ATOM 679 C C . ARG A 1 82 ? -19.527 -3.079 22.911 1.00 84.06 82 ARG A C 1
ATOM 681 O O . ARG A 1 82 ? -19.957 -3.690 23.886 1.00 84.06 82 ARG A O 1
ATOM 688 N N . THR A 1 83 ? -18.507 -2.229 22.988 1.00 86.00 83 THR A N 1
ATOM 689 C CA . THR A 1 83 ? -17.797 -1.935 24.238 1.00 86.00 83 THR A CA 1
ATOM 690 C C . THR A 1 83 ? -18.727 -1.262 25.243 1.00 86.00 83 THR A C 1
ATOM 692 O O . THR A 1 83 ? -18.825 -1.717 26.381 1.00 86.00 83 THR A O 1
ATOM 695 N N . VAL A 1 84 ? -19.475 -0.239 24.818 1.00 87.44 84 VAL A N 1
ATOM 696 C CA . VAL A 1 84 ? -20.464 0.444 25.668 1.00 87.44 84 VAL A CA 1
ATOM 697 C C . VAL A 1 84 ? -21.572 -0.517 26.105 1.00 87.44 84 VAL A C 1
ATOM 699 O O . VAL A 1 84 ? -21.936 -0.533 27.279 1.00 87.44 84 VAL A O 1
ATOM 702 N N . GLN A 1 85 ? -22.073 -1.356 25.196 1.00 90.62 85 GLN A N 1
ATOM 703 C CA . GLN A 1 85 ? -23.081 -2.373 25.508 1.00 90.62 85 GLN A CA 1
ATOM 704 C C . GLN A 1 85 ? -22.585 -3.372 26.558 1.00 90.62 85 GLN A C 1
ATOM 706 O O . GLN A 1 85 ? -23.296 -3.633 27.524 1.00 90.62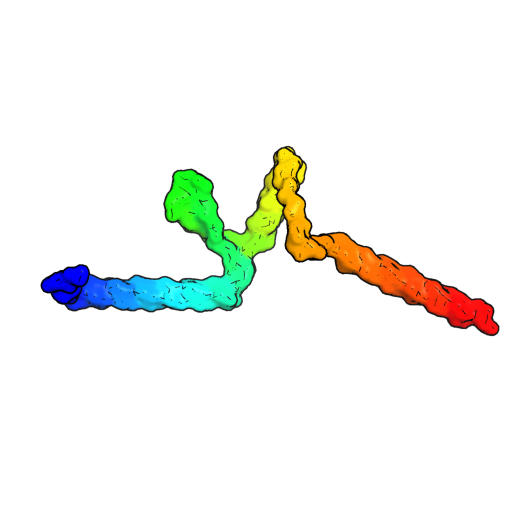 85 GLN A O 1
ATOM 711 N N . SER A 1 86 ? -21.356 -3.874 26.422 1.00 89.88 86 SER A N 1
ATOM 712 C CA . SER A 1 86 ? -20.733 -4.767 27.408 1.00 89.88 86 SER A CA 1
ATOM 713 C C . SER A 1 86 ? -20.585 -4.096 28.779 1.00 89.88 86 SER A C 1
ATOM 715 O O . SER A 1 86 ? -20.872 -4.692 29.817 1.00 89.88 86 SER A O 1
ATOM 717 N N . LEU A 1 87 ? -20.200 -2.820 28.803 1.00 89.62 87 LEU A N 1
ATOM 718 C CA . LEU A 1 87 ? -20.082 -2.043 30.038 1.00 89.62 87 LEU A CA 1
ATOM 719 C C . LEU A 1 87 ? -21.438 -1.876 30.738 1.00 89.62 87 LEU A C 1
ATOM 721 O O . LEU A 1 87 ? -21.545 -2.097 31.943 1.00 89.62 87 LEU A O 1
ATOM 725 N N . LEU A 1 88 ? -22.485 -1.544 29.980 1.00 90.38 88 LEU A N 1
ATOM 726 C CA . LEU A 1 88 ? -23.849 -1.417 30.498 1.00 90.38 88 LEU A CA 1
ATOM 727 C C . LEU A 1 88 ? -24.401 -2.756 31.004 1.00 90.38 88 LEU A C 1
ATOM 729 O O . LEU A 1 88 ? -25.010 -2.791 32.071 1.00 90.38 88 LEU A O 1
ATOM 733 N N . GLN A 1 89 ? -24.149 -3.848 30.281 1.00 89.56 89 GLN A N 1
ATOM 734 C CA . GLN A 1 89 ? -24.530 -5.205 30.676 1.00 89.56 89 GLN A CA 1
ATOM 735 C C . GLN A 1 89 ? -23.924 -5.573 32.040 1.00 89.56 89 GLN A C 1
ATOM 737 O O . GLN A 1 89 ? -24.648 -5.957 32.957 1.00 89.56 89 GLN A O 1
ATOM 742 N N . ASN A 1 90 ? -22.617 -5.357 32.210 1.00 85.69 90 ASN A N 1
ATOM 743 C CA . ASN A 1 90 ? -21.921 -5.620 33.472 1.00 85.69 90 ASN A CA 1
ATOM 744 C C . ASN A 1 90 ? -22.496 -4.804 34.641 1.00 85.69 90 ASN A C 1
ATOM 746 O O . ASN A 1 90 ? -22.640 -5.317 35.749 1.00 85.69 90 ASN A O 1
ATOM 750 N N . LEU A 1 91 ? -22.851 -3.537 34.409 1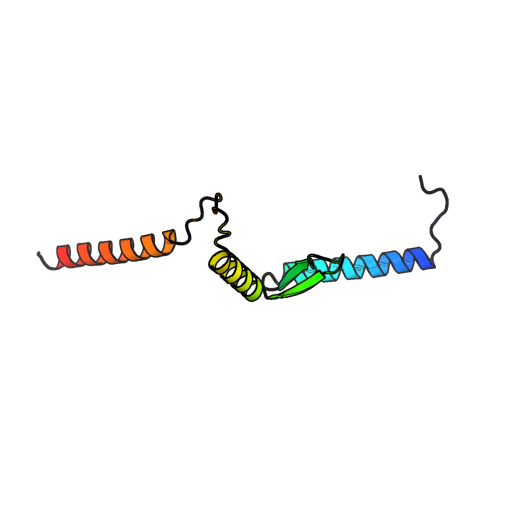.00 86.38 91 LEU A N 1
ATOM 751 C CA . LEU A 1 91 ? -23.448 -2.682 35.440 1.00 86.38 91 LEU A CA 1
ATOM 752 C C . LEU A 1 91 ? -24.856 -3.143 35.842 1.00 86.38 91 LEU A C 1
ATOM 754 O O . LEU A 1 91 ? -25.221 -3.047 37.016 1.00 86.38 91 LEU A O 1
ATOM 758 N N . LEU A 1 92 ? -25.646 -3.638 34.887 1.00 86.00 92 LEU A N 1
ATOM 759 C CA . LEU A 1 92 ? -26.972 -4.200 35.152 1.00 86.00 92 LEU A CA 1
ATOM 760 C C . LEU A 1 92 ? -26.877 -5.504 35.948 1.00 86.00 92 LEU A C 1
ATOM 762 O O . LEU A 1 92 ? -27.613 -5.675 36.920 1.00 86.00 92 LEU A O 1
ATOM 766 N N . GLU A 1 93 ? -25.940 -6.379 35.591 1.00 81.19 93 GLU A N 1
ATOM 767 C CA . GLU A 1 93 ? -25.684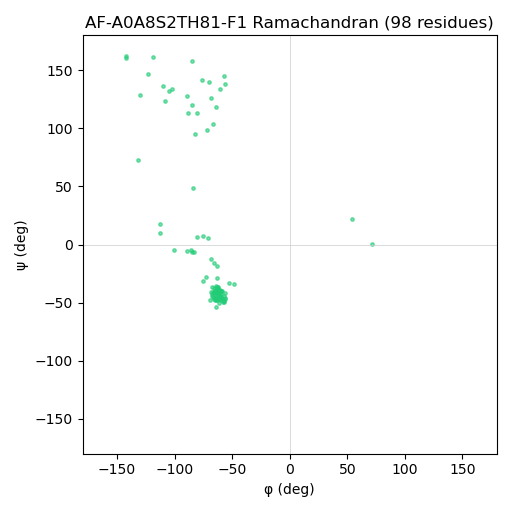 -7.626 36.313 1.00 81.19 93 GLU A CA 1
ATOM 768 C C . GLU A 1 93 ? -25.212 -7.346 37.745 1.00 81.19 93 GLU A C 1
ATOM 770 O O . GLU A 1 93 ? -25.797 -7.858 38.696 1.00 81.19 93 GLU A O 1
ATOM 775 N N . GLN A 1 94 ? -24.242 -6.448 37.937 1.00 76.75 94 GLN A N 1
ATOM 776 C CA . GLN A 1 94 ? -23.775 -6.061 39.274 1.00 76.75 94 GLN A CA 1
ATOM 777 C C . GLN A 1 94 ? -24.884 -5.450 40.141 1.00 76.75 94 GLN A C 1
ATOM 779 O O . GLN A 1 94 ? -24.969 -5.758 41.332 1.00 76.75 94 GLN A O 1
ATOM 784 N N . LYS A 1 95 ? -25.774 -4.633 39.558 1.00 64.50 95 LYS A N 1
ATOM 785 C CA . LYS A 1 95 ? -26.944 -4.111 40.279 1.00 64.50 95 LYS A CA 1
ATOM 786 C C . LYS A 1 95 ? -27.908 -5.219 40.699 1.00 64.50 95 LYS A C 1
ATOM 788 O O . LYS A 1 95 ? -28.386 -5.179 41.834 1.00 64.50 95 LYS A O 1
ATOM 793 N N . ALA A 1 96 ? -28.150 -6.206 39.837 1.00 57.88 96 ALA A N 1
ATOM 794 C CA . ALA A 1 96 ? -29.003 -7.353 40.147 1.00 57.88 96 ALA A CA 1
ATOM 795 C C . ALA A 1 96 ? -28.433 -8.210 41.294 1.00 57.88 96 ALA A C 1
ATOM 797 O O . ALA A 1 96 ? -29.183 -8.622 42.174 1.00 57.88 96 ALA A O 1
ATOM 798 N N . TYR A 1 97 ? -27.109 -8.393 41.354 1.00 54.28 97 TYR A N 1
ATOM 799 C CA . TYR A 1 97 ? -26.452 -9.098 42.465 1.00 54.28 97 TYR A CA 1
ATOM 800 C C . TYR A 1 97 ? -26.416 -8.292 43.774 1.00 54.28 97 TYR A C 1
ATOM 802 O O . TYR A 1 97 ? -26.408 -8.883 44.846 1.00 54.28 97 TYR A O 1
ATOM 810 N N . SER A 1 98 ? -26.417 -6.956 43.711 1.00 56.91 98 SER A N 1
ATOM 811 C CA . SER A 1 98 ? -26.426 -6.087 44.905 1.00 56.91 98 SER A CA 1
ATOM 812 C C . SER A 1 98 ? -27.810 -5.841 45.524 1.00 56.91 98 SER A C 1
ATOM 814 O O . SER A 1 98 ? -27.901 -5.186 46.559 1.00 56.91 98 SER A O 1
ATOM 816 N N . SER A 1 99 ? -28.884 -6.306 44.878 1.00 53.28 99 SER A N 1
ATOM 817 C CA . SER A 1 99 ? -30.273 -6.113 45.327 1.00 53.28 99 SER A CA 1
ATOM 818 C C . SER A 1 99 ? -30.971 -7.413 45.765 1.00 53.28 99 SER A C 1
ATOM 820 O O . SER A 1 99 ? -32.195 -7.435 45.887 1.00 53.28 99 SER A O 1
ATOM 822 N N . SER A 1 100 ? -30.191 -8.469 46.037 1.00 45.50 100 SER A N 1
ATOM 823 C CA . SER A 1 100 ? -30.610 -9.698 46.741 1.00 45.50 100 SER A CA 1
ATOM 824 C C . SER A 1 100 ? -30.059 -9.710 48.164 1.00 45.50 100 SER A C 1
ATOM 826 O O . SER A 1 100 ? -30.772 -10.212 49.059 1.00 45.50 100 SER A O 1
#

Nearest PDB structures (foldseek):
  1xjh-assembly1_A  TM=4.948E-01  e=4.363E+00  Escherichia coli
  4i6m-assembly1_A  TM=2.812E-01  e=6.110E+00  Saccharomyces cerevisiae S288C

Sequence (100 aa):
LYKKPLSNKLYRRARREYKQVKKLQKFLHSRPDIILCQIDKSSGFYIEDAHTIELKAYEYMATTNAYQEITDGHCPLAENLRTVQSLLQNLLEQKAYSSS

Foldseek 3Di:
DPPDDDPPVVVVVVVVVVVVVVVVVVVCVVCVQWDWAQDPPDNDTDIDGPVVVVVVVVVVCVVVVVDDPPPVPDDVCVVVVVVVVVVVVVVVVVVVVVVD

pLDDT: mean 81.53, std 12.37, range [45.5, 95.25]